Protein AF-A0A0F9PW33-F1 (afdb_monomer_lite)

Organism: NCBI:txid412755

Structure (mmCIF, N/CA/C/O backbone):
data_AF-A0A0F9PW33-F1
#
_entry.id   AF-A0A0F9PW33-F1
#
loop_
_atom_site.group_PDB
_atom_site.id
_atom_site.type_symbol
_atom_site.label_atom_id
_atom_site.label_alt_id
_atom_site.label_comp_id
_atom_site.label_asym_id
_atom_site.label_entity_id
_atom_site.label_seq_id
_atom_site.pdbx_PDB_ins_code
_atom_site.Cartn_x
_atom_site.Cartn_y
_atom_site.Cartn_z
_atom_site.occupancy
_atom_site.B_iso_or_equiv
_atom_site.auth_seq_id
_atom_site.auth_comp_id
_atom_site.auth_asym_id
_atom_site.auth_atom_id
_atom_site.pdbx_PDB_model_num
ATOM 1 N N . MET A 1 1 ? 9.291 17.429 -3.148 1.00 72.31 1 MET A N 1
ATOM 2 C CA . MET A 1 1 ? 9.587 16.436 -4.201 1.00 72.31 1 MET A CA 1
ATOM 3 C C . MET A 1 1 ? 8.299 16.092 -4.933 1.00 72.31 1 MET A C 1
ATOM 5 O O . MET A 1 1 ? 7.275 15.914 -4.273 1.00 72.31 1 MET A O 1
ATOM 9 N N . ASN A 1 2 ? 8.322 16.067 -6.265 1.00 86.44 2 ASN A N 1
ATOM 10 C CA . ASN A 1 2 ? 7.144 15.832 -7.098 1.00 86.44 2 ASN A CA 1
ATOM 11 C C . ASN A 1 2 ? 7.256 14.467 -7.789 1.00 86.44 2 ASN A C 1
ATOM 13 O O . ASN A 1 2 ? 8.103 14.283 -8.653 1.00 86.44 2 ASN A O 1
ATOM 17 N N . LEU A 1 3 ? 6.390 13.514 -7.431 1.00 88.06 3 LEU A N 1
ATOM 18 C CA . LEU A 1 3 ? 6.417 12.168 -8.021 1.00 88.06 3 LEU A CA 1
ATOM 19 C C . LEU A 1 3 ? 6.118 12.152 -9.526 1.00 88.06 3 LEU A C 1
ATOM 21 O O . LEU A 1 3 ? 6.474 11.193 -10.198 1.00 88.06 3 LEU A O 1
ATOM 25 N N . LYS A 1 4 ? 5.518 13.218 -10.073 1.00 86.81 4 LYS A N 1
ATOM 26 C CA . LYS A 1 4 ? 5.247 13.344 -11.515 1.00 86.81 4 LYS A CA 1
ATOM 27 C C . LYS A 1 4 ? 6.512 13.468 -12.368 1.00 86.81 4 LYS A C 1
ATOM 29 O O . LYS A 1 4 ? 6.424 13.366 -13.583 1.00 86.81 4 LYS A O 1
ATOM 34 N N . GLU A 1 5 ? 7.658 13.731 -11.746 1.00 91.06 5 GLU A N 1
ATOM 35 C CA . GLU A 1 5 ? 8.955 13.781 -12.428 1.00 91.06 5 GLU A CA 1
ATOM 36 C C . GLU A 1 5 ? 9.497 12.377 -12.739 1.00 91.06 5 GLU A C 1
ATOM 38 O O . GLU A 1 5 ? 10.382 12.245 -13.579 1.00 91.06 5 GLU A O 1
ATOM 43 N N . PHE A 1 6 ? 8.955 11.335 -12.096 1.00 94.06 6 PHE A N 1
ATOM 44 C CA . PHE A 1 6 ? 9.367 9.953 -12.304 1.00 94.06 6 PHE A CA 1
ATOM 45 C C . PHE A 1 6 ? 8.474 9.257 -13.332 1.00 94.06 6 PHE A C 1
ATOM 47 O O . PHE A 1 6 ? 7.249 9.379 -13.291 1.00 94.06 6 PHE A O 1
ATOM 54 N N . GLY A 1 7 ? 9.079 8.459 -14.213 1.00 95.88 7 GLY A N 1
ATOM 55 C CA . GLY A 1 7 ? 8.323 7.499 -15.020 1.00 95.88 7 GLY A CA 1
ATOM 56 C C . GLY A 1 7 ? 7.779 6.371 -14.140 1.00 95.88 7 GLY A C 1
ATOM 57 O O . GLY A 1 7 ? 8.487 5.888 -13.261 1.00 95.88 7 GLY A O 1
ATOM 58 N N . LEU A 1 8 ? 6.542 5.927 -14.361 1.00 95.94 8 LEU A N 1
ATOM 59 C CA . LEU A 1 8 ? 5.971 4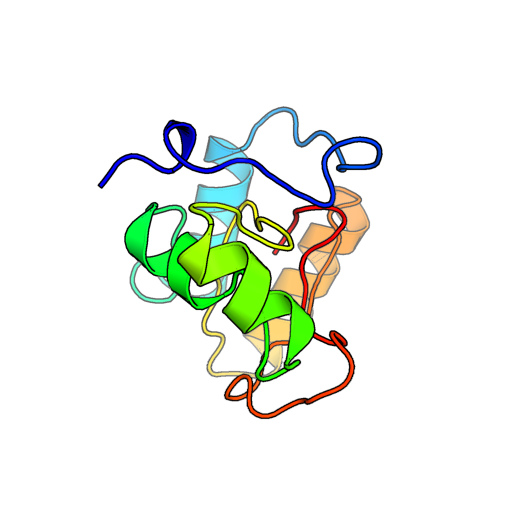.777 -13.655 1.00 95.94 8 LEU A CA 1
ATOM 60 C C . LEU A 1 8 ? 6.065 3.540 -14.552 1.00 95.94 8 LEU A C 1
ATOM 62 O O . LEU A 1 8 ? 5.609 3.580 -15.687 1.00 95.94 8 LEU A O 1
ATOM 66 N N . ILE A 1 9 ? 6.680 2.463 -14.057 1.00 96.50 9 ILE A N 1
ATOM 67 C CA . ILE A 1 9 ? 6.877 1.234 -14.841 1.00 96.50 9 ILE A CA 1
ATOM 68 C C . ILE A 1 9 ? 5.566 0.460 -14.995 1.00 96.50 9 ILE A C 1
ATOM 70 O O . ILE A 1 9 ? 5.240 0.024 -16.094 1.00 96.50 9 ILE A O 1
ATOM 74 N N . TYR A 1 10 ? 4.822 0.286 -13.901 1.00 94.06 10 TYR A N 1
ATOM 75 C CA . TYR A 1 10 ? 3.525 -0.389 -13.906 1.00 94.06 10 TYR A CA 1
ATOM 76 C C . TYR A 1 10 ? 2.394 0.639 -13.766 1.00 94.06 10 TYR A C 1
ATOM 78 O O . TYR A 1 10 ? 1.966 0.957 -12.655 1.00 94.06 10 TYR A O 1
ATOM 86 N N . ASP A 1 11 ? 1.918 1.185 -14.889 1.00 92.81 11 ASP A N 1
ATOM 87 C CA . ASP A 1 11 ? 0.885 2.231 -14.925 1.00 92.81 11 ASP A CA 1
ATOM 88 C C . ASP A 1 11 ? -0.466 1.779 -15.520 1.00 92.81 11 ASP A C 1
ATOM 90 O O . ASP A 1 11 ? -1.506 2.318 -15.138 1.00 92.81 11 ASP A O 1
ATOM 94 N N . GLU A 1 12 ? -0.479 0.756 -16.378 1.00 89.31 12 GLU A N 1
ATOM 95 C CA . GLU A 1 12 ? -1.658 0.362 -17.167 1.00 89.31 12 GLU A CA 1
ATOM 96 C C . GLU A 1 12 ? -2.850 -0.171 -16.344 1.00 89.31 12 GLU A C 1
ATOM 98 O O . GLU A 1 12 ? -4.002 0.094 -16.682 1.00 89.31 12 GLU A O 1
ATOM 103 N N . ASN A 1 13 ? -2.604 -0.916 -15.259 1.00 87.38 13 ASN A N 1
ATOM 104 C CA . ASN A 1 13 ? -3.634 -1.716 -14.567 1.00 87.38 13 ASN A CA 1
ATOM 105 C C . ASN A 1 13 ? -3.993 -1.208 -13.162 1.00 87.38 13 ASN A C 1
ATOM 107 O O . ASN A 1 13 ? -4.427 -1.977 -12.303 1.00 87.38 13 ASN A O 1
ATOM 111 N N . ARG A 1 14 ? -3.797 0.083 -12.890 1.00 94.50 14 ARG A N 1
ATOM 112 C CA . ARG A 1 14 ? -4.065 0.646 -11.560 1.00 94.50 14 ARG A CA 1
ATOM 113 C C . ARG A 1 14 ? -5.558 0.713 -11.242 1.00 94.50 14 ARG A C 1
ATOM 115 O O . ARG A 1 14 ? -6.365 1.156 -12.062 1.00 94.50 14 ARG A O 1
ATOM 122 N N . VAL A 1 15 ? -5.918 0.338 -10.015 1.00 95.88 15 VAL A N 1
ATOM 123 C CA . VAL A 1 15 ? -7.288 0.479 -9.513 1.00 95.88 15 VAL A CA 1
ATOM 124 C C . VAL A 1 15 ? -7.610 1.961 -9.345 1.00 95.88 15 VAL A C 1
ATOM 126 O O . VAL A 1 15 ? -6.852 2.724 -8.747 1.00 95.88 15 VAL A O 1
ATOM 129 N N . LYS A 1 16 ? -8.753 2.385 -9.890 1.00 93.81 16 LYS A N 1
ATOM 130 C CA . LYS A 1 16 ? -9.240 3.757 -9.741 1.00 93.81 16 LYS A CA 1
ATOM 131 C C . LYS A 1 16 ? -9.970 3.893 -8.411 1.00 93.81 16 LYS A C 1
ATOM 133 O O . LYS A 1 16 ? -10.941 3.189 -8.163 1.00 93.81 16 LYS A O 1
ATOM 138 N N . ILE A 1 17 ? -9.511 4.832 -7.593 1.00 95.44 17 ILE A N 1
ATOM 139 C CA . ILE A 1 17 ? -10.143 5.205 -6.328 1.00 95.44 17 ILE A CA 1
ATOM 140 C C . ILE A 1 17 ? -10.814 6.555 -6.562 1.00 95.44 17 ILE A C 1
ATOM 142 O O . ILE A 1 17 ? -10.115 7.541 -6.801 1.00 95.44 17 ILE A O 1
ATOM 146 N N . GLU A 1 18 ? -12.148 6.581 -6.555 1.00 89.56 18 GLU A N 1
ATOM 147 C CA . GLU A 1 18 ? -12.928 7.780 -6.893 1.00 89.56 18 GLU A CA 1
ATOM 148 C C . GLU A 1 18 ? -12.690 8.912 -5.887 1.00 89.56 18 GLU A C 1
ATOM 150 O O . GLU A 1 18 ? -12.357 10.026 -6.286 1.00 89.56 18 GLU A O 1
ATOM 155 N N . ASP A 1 19 ? -12.783 8.610 -4.588 1.00 93.88 19 ASP A N 1
ATOM 156 C CA . ASP A 1 19 ? -12.794 9.621 -3.528 1.00 93.88 19 ASP A CA 1
ATOM 157 C C . ASP A 1 19 ? -11.634 9.426 -2.536 1.00 93.88 19 ASP A C 1
ATOM 159 O O . ASP A 1 19 ? -11.790 8.962 -1.402 1.00 93.88 19 ASP A O 1
ATOM 163 N N . LYS A 1 20 ? -10.409 9.731 -2.991 1.00 95.81 20 LYS A N 1
ATOM 164 C CA . LYS A 1 20 ? -9.181 9.461 -2.218 1.00 95.81 20 LYS A CA 1
ATOM 165 C C . LYS A 1 20 ? -9.133 10.179 -0.869 1.00 95.81 20 LYS A C 1
ATOM 167 O O . LYS A 1 20 ? -8.619 9.609 0.086 1.00 95.81 20 LYS A O 1
ATOM 172 N N . SER A 1 21 ? -9.679 11.391 -0.773 1.00 96.88 21 SER A N 1
ATOM 173 C CA . SER A 1 21 ? -9.714 12.157 0.482 1.00 96.88 21 SER A CA 1
ATOM 174 C C . SER A 1 21 ? -10.574 11.467 1.544 1.00 96.88 21 SER A C 1
ATOM 176 O O . SER A 1 21 ? -10.184 11.391 2.707 1.00 96.88 21 SER A O 1
ATOM 178 N N . VAL A 1 22 ? -11.716 10.906 1.134 1.00 97.69 22 VAL A N 1
ATOM 179 C CA . VAL A 1 22 ? -12.621 10.161 2.016 1.00 97.69 22 VAL A CA 1
ATOM 180 C C . VAL A 1 22 ? -11.953 8.879 2.501 1.00 97.69 22 VAL A C 1
ATOM 182 O O . VAL A 1 22 ? -12.047 8.547 3.681 1.00 97.69 22 VAL A O 1
ATOM 185 N N . ILE A 1 23 ? -11.260 8.161 1.613 1.00 98.25 23 ILE A N 1
ATOM 186 C CA . ILE A 1 23 ? -10.520 6.953 1.998 1.00 98.25 23 ILE A CA 1
ATOM 187 C C . ILE A 1 23 ? -9.381 7.291 2.959 1.00 98.25 23 ILE A C 1
ATOM 189 O O . ILE A 1 23 ? -9.254 6.622 3.981 1.00 98.25 23 ILE A O 1
ATOM 193 N N . GLU A 1 24 ? -8.608 8.346 2.694 1.00 98.12 24 GLU A N 1
ATOM 194 C CA . GLU A 1 24 ? -7.536 8.782 3.592 1.00 98.12 24 GLU A CA 1
ATOM 195 C C . GLU A 1 24 ? -8.075 9.115 4.989 1.00 98.12 24 GLU A C 1
ATOM 197 O O . GLU A 1 24 ? -7.517 8.657 5.983 1.00 98.12 24 GLU A O 1
ATOM 202 N N . SER A 1 25 ? -9.195 9.845 5.069 1.00 98.31 25 SER A N 1
ATOM 203 C CA . SER A 1 25 ? -9.851 10.161 6.344 1.00 98.31 25 SER A CA 1
ATOM 204 C C . SER A 1 25 ? -10.263 8.897 7.097 1.00 98.31 25 SER A C 1
ATOM 206 O O . SER A 1 25 ? -9.947 8.751 8.273 1.00 98.31 25 SER A O 1
ATOM 208 N N . LYS A 1 26 ? -10.905 7.937 6.416 1.00 98.50 26 LYS A N 1
ATOM 209 C CA . LYS A 1 26 ? -11.291 6.655 7.028 1.00 98.50 26 LYS A CA 1
ATOM 210 C C . LYS A 1 26 ? -10.075 5.853 7.500 1.00 98.50 26 LYS A C 1
ATOM 212 O O . LYS A 1 26 ? -10.136 5.225 8.550 1.00 98.50 26 LYS A O 1
ATOM 217 N N . LEU A 1 27 ? -8.976 5.849 6.742 1.00 98.62 27 LEU A N 1
ATOM 218 C CA . LEU A 1 27 ? -7.744 5.173 7.157 1.00 98.62 27 LEU A CA 1
ATOM 219 C C . LEU A 1 27 ? -7.175 5.826 8.419 1.00 98.62 27 LEU A C 1
ATOM 221 O O . LEU A 1 27 ? -6.881 5.116 9.374 1.00 98.62 27 LEU A O 1
ATOM 225 N N . LYS A 1 28 ? -7.110 7.159 8.470 1.00 98.56 28 LYS A N 1
ATOM 226 C CA . LYS A 1 28 ? -6.671 7.916 9.653 1.00 98.56 28 LYS A CA 1
ATOM 227 C C . LYS A 1 28 ? -7.561 7.694 10.874 1.00 98.56 28 LYS A C 1
ATOM 229 O O . LYS A 1 28 ? -7.041 7.574 11.975 1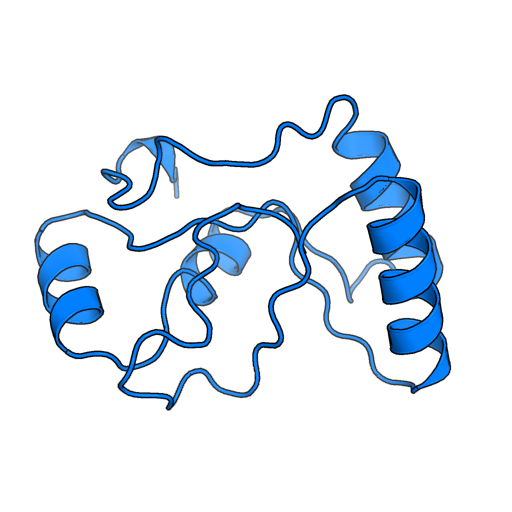.00 98.56 28 LYS A O 1
ATOM 234 N N . GLU A 1 29 ? -8.874 7.564 10.697 1.00 98.50 29 GLU A N 1
ATOM 235 C CA . GLU A 1 29 ? -9.789 7.167 11.778 1.00 98.50 29 GLU A CA 1
ATOM 236 C C . GLU A 1 29 ? -9.483 5.759 12.313 1.00 98.50 29 GLU A C 1
ATOM 238 O O . GLU A 1 29 ? -9.630 5.512 13.508 1.00 98.50 29 GLU A O 1
ATOM 243 N N . ILE A 1 30 ? -9.049 4.837 11.444 1.00 98.56 30 ILE A N 1
ATOM 244 C CA . ILE A 1 30 ? -8.722 3.457 11.823 1.00 98.56 30 ILE A CA 1
ATOM 245 C C . ILE A 1 30 ? -7.384 3.370 12.560 1.00 98.56 30 ILE A C 1
ATOM 247 O O . ILE A 1 30 ? -7.311 2.671 13.566 1.00 98.56 30 ILE A O 1
ATOM 251 N N . VAL A 1 31 ? -6.323 4.002 12.043 1.00 98.38 31 VAL A N 1
ATOM 252 C CA . VAL A 1 31 ? -4.952 3.811 12.562 1.00 98.38 31 VAL A CA 1
ATOM 253 C C . VAL A 1 31 ? -4.408 4.979 13.381 1.00 98.38 31 VAL A C 1
ATOM 255 O O . VAL A 1 31 ? -3.385 4.826 14.048 1.00 98.38 31 VAL A O 1
ATOM 258 N N . GLY A 1 32 ? -5.081 6.128 13.348 1.00 98.00 32 GLY A N 1
ATOM 259 C CA . GLY A 1 32 ? -4.611 7.403 13.885 1.00 98.00 32 GLY A CA 1
ATOM 260 C C . GLY A 1 32 ? -3.978 8.302 12.816 1.00 98.00 32 GLY A C 1
ATOM 261 O O . GLY A 1 32 ? -3.411 7.836 11.828 1.00 98.00 32 GLY A O 1
ATOM 262 N N . GLU A 1 33 ? -4.032 9.618 13.041 1.00 96.56 33 GLU A N 1
ATOM 263 C CA . GLU A 1 33 ? -3.587 10.646 12.083 1.00 96.56 33 GLU A CA 1
ATOM 264 C C . GLU A 1 33 ? -2.099 10.528 11.703 1.00 96.56 33 GLU A C 1
ATOM 266 O O . GLU A 1 33 ? -1.714 10.830 10.576 1.00 96.56 33 GLU A O 1
ATOM 271 N N . SER A 1 34 ? -1.254 10.080 12.637 1.00 96.88 34 SER A N 1
ATOM 272 C CA . SER A 1 34 ? 0.184 9.883 12.416 1.00 96.88 34 SER A CA 1
ATOM 273 C C . SER A 1 34 ? 0.520 8.585 11.687 1.00 96.88 34 SER A C 1
ATOM 275 O O . SER A 1 34 ? 1.629 8.454 11.179 1.00 96.88 34 SER A O 1
ATOM 277 N N . ASN A 1 35 ? -0.419 7.638 11.641 1.00 98.12 35 ASN A N 1
ATOM 278 C CA . ASN A 1 35 ? -0.182 6.277 11.171 1.00 98.12 35 ASN A CA 1
ATOM 279 C C . ASN A 1 35 ? -0.725 6.030 9.756 1.00 98.12 35 ASN A C 1
ATOM 281 O O . ASN A 1 35 ? -0.701 4.897 9.282 1.00 98.12 35 ASN A O 1
ATOM 285 N N . ALA A 1 36 ? -1.193 7.069 9.063 1.00 98.31 36 ALA A N 1
ATOM 286 C CA . ALA A 1 36 ? -1.574 7.008 7.659 1.00 98.31 36 ALA A CA 1
ATOM 287 C C . ALA A 1 36 ? -1.022 8.216 6.891 1.00 98.31 36 ALA A C 1
ATOM 289 O O . ALA A 1 36 ? -0.994 9.335 7.405 1.00 98.31 36 ALA A O 1
ATOM 290 N N . SER A 1 37 ? -0.594 8.001 5.647 1.00 97.88 37 SER A N 1
ATOM 291 C CA . SER A 1 37 ? -0.033 9.062 4.810 1.00 97.88 37 SER A CA 1
ATOM 292 C C . SER A 1 37 ? -0.344 8.881 3.328 1.00 97.88 37 SER A C 1
ATOM 294 O O . SER A 1 37 ? -0.345 7.772 2.804 1.00 97.88 37 SER A O 1
ATOM 296 N N . SER A 1 38 ? -0.549 9.998 2.636 1.00 97.00 38 SER A N 1
ATOM 297 C CA . SER A 1 38 ? -0.607 10.109 1.172 1.00 97.00 38 SER A CA 1
ATOM 298 C C . SER A 1 38 ? 0.495 11.033 0.629 1.00 97.00 38 SER A C 1
ATOM 300 O O . SER A 1 38 ? 0.466 11.473 -0.523 1.00 97.00 38 SER A O 1
ATOM 302 N N . LYS A 1 39 ? 1.492 11.375 1.460 1.00 96.38 39 LYS A N 1
ATOM 303 C CA . LYS A 1 39 ? 2.567 12.296 1.078 1.00 96.38 39 LYS A CA 1
ATOM 304 C C . LYS A 1 39 ? 3.512 11.629 0.085 1.00 96.38 39 LYS A C 1
ATOM 306 O O . LYS A 1 39 ? 3.942 10.497 0.278 1.00 96.38 39 LYS A O 1
ATOM 311 N N . ASN A 1 40 ? 3.953 12.399 -0.909 1.00 95.88 40 ASN A N 1
ATOM 312 C CA . ASN A 1 40 ? 4.894 11.940 -1.935 1.00 95.88 40 ASN A CA 1
ATOM 313 C C . ASN A 1 40 ? 6.165 11.278 -1.378 1.00 95.88 40 ASN A C 1
ATOM 315 O O . ASN A 1 40 ? 6.672 10.350 -1.995 1.00 95.88 40 ASN A O 1
ATOM 319 N N . ILE A 1 41 ? 6.703 11.775 -0.256 1.00 95.12 41 ILE A N 1
ATOM 320 C CA . ILE A 1 41 ? 7.933 11.232 0.338 1.00 95.12 41 ILE A CA 1
ATOM 321 C C . ILE A 1 41 ? 7.716 9.840 0.927 1.00 95.12 41 ILE A C 1
ATOM 323 O O . ILE A 1 41 ? 8.554 8.964 0.734 1.00 95.12 41 ILE A O 1
ATOM 327 N N . ASP A 1 42 ? 6.571 9.633 1.574 1.00 96.44 42 ASP A N 1
ATOM 328 C CA . ASP A 1 42 ? 6.223 8.345 2.153 1.00 96.44 42 ASP A C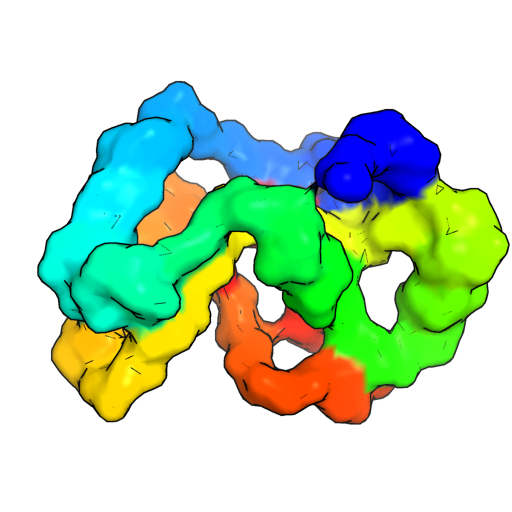A 1
ATOM 329 C C . ASP A 1 42 ? 5.928 7.379 1.011 1.00 96.44 42 ASP A C 1
ATOM 331 O O . ASP A 1 42 ? 6.595 6.363 0.894 1.00 96.44 42 ASP A O 1
ATOM 335 N N . LEU A 1 43 ? 5.062 7.759 0.065 1.00 96.88 43 LEU A N 1
ATOM 336 C CA . LEU A 1 43 ? 4.760 6.943 -1.114 1.00 96.88 43 LEU A CA 1
ATOM 337 C C . LEU A 1 43 ? 6.019 6.503 -1.879 1.00 96.88 43 LEU A C 1
ATOM 339 O O . LEU A 1 43 ? 6.095 5.351 -2.297 1.00 96.88 43 LEU A O 1
ATOM 343 N N . LEU A 1 44 ? 7.016 7.388 -2.029 1.00 95.25 44 LEU A N 1
ATOM 344 C CA . LEU A 1 44 ? 8.285 7.071 -2.693 1.00 95.25 44 LEU A CA 1
ATOM 345 C C . LEU A 1 44 ? 9.033 5.917 -2.006 1.00 95.25 44 LEU A C 1
ATOM 347 O O . LEU A 1 44 ? 9.586 5.053 -2.693 1.00 95.25 44 LEU A O 1
ATOM 351 N N . ALA A 1 45 ? 9.040 5.897 -0.671 1.00 94.56 45 ALA A N 1
ATOM 352 C CA . ALA A 1 45 ? 9.745 4.894 0.124 1.00 94.56 45 ALA A CA 1
ATOM 353 C C . ALA A 1 45 ? 9.181 3.475 -0.073 1.00 94.56 45 ALA A C 1
ATOM 355 O O . ALA A 1 45 ? 9.926 2.505 0.034 1.00 94.56 45 ALA A O 1
ATOM 356 N N . TYR A 1 46 ? 7.901 3.363 -0.440 1.00 96.38 46 TYR A N 1
ATOM 357 C CA . TYR A 1 46 ? 7.189 2.095 -0.639 1.00 96.38 46 TYR A CA 1
ATOM 358 C C . TYR A 1 46 ? 6.994 1.731 -2.125 1.00 96.38 46 TYR A C 1
ATOM 360 O O . TYR A 1 46 ? 6.193 0.864 -2.462 1.00 96.38 46 TYR A O 1
ATOM 368 N N . THR A 1 47 ? 7.719 2.373 -3.050 1.00 95.56 47 THR A N 1
ATOM 369 C CA . THR A 1 47 ? 7.581 2.104 -4.501 1.00 95.56 47 THR A CA 1
ATOM 370 C C . THR A 1 47 ? 8.161 0.762 -4.947 1.00 95.56 47 THR A C 1
ATOM 372 O O . THR A 1 47 ? 7.825 0.276 -6.033 1.00 95.56 47 THR A O 1
ATOM 375 N N . LYS A 1 48 ? 9.064 0.179 -4.149 1.00 94.44 48 LYS A N 1
ATOM 376 C CA . LYS A 1 48 ? 9.747 -1.083 -4.444 1.00 94.44 48 LYS A CA 1
ATOM 377 C C . LYS A 1 48 ? 10.293 -1.755 -3.185 1.00 94.44 48 LYS A C 1
ATOM 379 O O . LYS A 1 48 ? 10.518 -1.103 -2.170 1.00 94.44 48 LYS A O 1
ATOM 384 N N . ASP A 1 49 ? 10.604 -3.039 -3.310 1.00 95.50 49 ASP A N 1
ATOM 385 C CA . ASP A 1 49 ? 11.507 -3.740 -2.401 1.00 95.50 49 ASP A CA 1
ATOM 386 C C . ASP A 1 49 ? 12.971 -3.624 -2.893 1.00 95.50 49 ASP A C 1
ATOM 388 O O . ASP A 1 49 ? 13.345 -2.718 -3.653 1.00 95.50 49 ASP A O 1
ATOM 392 N N . SER A 1 50 ? 13.834 -4.530 -2.447 1.00 95.69 50 SER A N 1
ATOM 393 C CA . SER A 1 50 ? 15.252 -4.605 -2.796 1.00 95.69 50 SER A CA 1
ATOM 394 C C . SER A 1 50 ? 15.525 -5.389 -4.083 1.00 95.69 50 SER A C 1
ATOM 396 O O . SER A 1 50 ? 16.658 -5.805 -4.326 1.00 95.69 50 SER A O 1
ATOM 398 N N . THR A 1 51 ? 14.523 -5.581 -4.944 1.00 95.12 51 THR A N 1
ATOM 399 C CA . THR A 1 51 ? 14.744 -6.147 -6.276 1.00 95.12 51 THR A CA 1
ATOM 400 C C . THR A 1 51 ? 15.736 -5.312 -7.095 1.00 95.12 51 THR A C 1
ATOM 402 O O . THR A 1 51 ? 15.634 -4.083 -7.183 1.00 95.12 51 THR A O 1
ATOM 405 N N . LEU A 1 52 ? 16.709 -5.985 -7.721 1.00 94.06 52 LEU A N 1
ATOM 406 C CA . LEU A 1 52 ? 17.797 -5.336 -8.466 1.00 94.06 52 LEU A CA 1
ATOM 407 C C . LEU A 1 52 ? 17.276 -4.470 -9.617 1.00 94.06 52 LEU A C 1
ATOM 409 O O . LEU A 1 52 ? 17.759 -3.359 -9.829 1.00 94.06 52 LEU A O 1
ATOM 413 N N . ILE A 1 53 ? 16.254 -4.947 -10.331 1.00 95.44 53 ILE A N 1
ATOM 414 C CA . ILE A 1 53 ? 15.680 -4.205 -11.457 1.00 95.44 53 ILE A CA 1
ATOM 415 C C . ILE A 1 53 ? 15.031 -2.890 -11.003 1.00 95.44 53 ILE A C 1
ATOM 417 O O . ILE A 1 53 ? 15.157 -1.872 -11.679 1.00 95.44 53 ILE A O 1
ATOM 421 N N . GLY A 1 54 ? 14.425 -2.881 -9.813 1.00 94.12 54 GLY A N 1
ATOM 422 C CA . GLY A 1 54 ? 13.806 -1.693 -9.233 1.00 94.12 54 GLY A CA 1
ATOM 423 C C . GLY A 1 54 ? 14.827 -0.614 -8.875 1.00 94.12 54 GLY A C 1
ATOM 424 O O . GLY A 1 54 ? 14.535 0.572 -9.010 1.00 94.12 54 GLY A O 1
ATOM 425 N N . PHE A 1 55 ? 16.040 -0.998 -8.460 1.00 93.62 55 PHE A N 1
ATOM 426 C CA . PHE A 1 55 ? 17.134 -0.042 -8.268 1.00 93.62 55 PHE A CA 1
ATOM 427 C C . PHE A 1 55 ? 17.627 0.546 -9.593 1.00 93.62 55 PHE A C 1
ATOM 429 O O . PHE A 1 55 ? 17.823 1.756 -9.668 1.00 93.62 55 PHE A O 1
ATOM 436 N N . ASN A 1 56 ? 17.772 -0.274 -10.638 1.00 96.19 56 ASN A N 1
ATOM 437 C CA . ASN A 1 56 ? 18.178 0.214 -11.959 1.00 96.19 56 ASN A CA 1
ATOM 438 C C . ASN A 1 56 ? 17.177 1.238 -12.508 1.00 96.19 56 ASN A C 1
ATOM 440 O O . ASN A 1 56 ? 17.578 2.316 -12.935 1.00 96.19 56 ASN A O 1
ATOM 444 N N . TRP A 1 57 ? 15.876 0.950 -12.421 1.00 96.19 57 TRP A N 1
ATOM 445 C CA . TRP A 1 57 ? 14.839 1.903 -12.821 1.00 96.19 57 TRP A CA 1
ATOM 446 C C . TRP A 1 57 ? 14.899 3.208 -12.028 1.00 96.19 57 TRP A C 1
ATOM 448 O O . TRP A 1 57 ? 14.786 4.277 -12.622 1.00 96.19 57 TRP A O 1
ATOM 458 N N . LEU A 1 58 ? 15.149 3.145 -10.716 1.00 93.75 58 LEU A N 1
ATOM 459 C CA . LEU A 1 58 ? 15.258 4.348 -9.890 1.00 93.75 58 LEU A CA 1
ATOM 460 C C . LEU A 1 58 ? 16.419 5.250 -10.331 1.00 93.75 58 LEU A C 1
ATOM 462 O O . LEU A 1 58 ? 16.256 6.468 -10.375 1.00 93.75 58 LEU A O 1
ATOM 466 N N . LEU A 1 59 ? 17.558 4.664 -10.716 1.00 94.31 59 LEU A N 1
ATOM 467 C CA . LEU A 1 59 ? 18.695 5.405 -11.278 1.00 94.31 59 LEU A CA 1
ATOM 468 C C . LEU A 1 59 ? 18.359 6.076 -12.621 1.00 94.31 59 LEU A C 1
ATOM 470 O O . LEU A 1 59 ? 18.934 7.109 -12.949 1.00 94.31 59 LEU A O 1
ATOM 474 N N . GLU A 1 60 ? 17.405 5.526 -13.373 1.00 95.94 60 GLU A N 1
ATOM 475 C CA . GLU A 1 60 ? 16.875 6.102 -14.616 1.00 95.94 60 GLU A CA 1
ATOM 476 C C . GLU A 1 60 ? 15.739 7.118 -14.387 1.00 95.94 60 GLU A C 1
ATOM 478 O O . GLU A 1 60 ? 15.115 7.569 -15.349 1.00 95.94 60 GLU A O 1
ATOM 483 N N . GLY A 1 61 ? 15.423 7.467 -13.135 1.00 95.31 61 GLY A N 1
ATOM 484 C CA . GLY A 1 61 ? 14.299 8.351 -12.818 1.00 95.31 61 GLY A CA 1
ATOM 485 C C . GLY A 1 61 ? 12.934 7.682 -13.011 1.00 95.31 61 GLY A C 1
ATOM 486 O O . GLY A 1 61 ? 11.954 8.351 -13.334 1.00 95.31 61 GLY A O 1
ATOM 487 N N . LYS A 1 62 ? 12.847 6.361 -12.829 1.00 96.81 62 LYS A N 1
ATOM 488 C CA . LYS A 1 62 ? 11.601 5.590 -12.912 1.00 96.81 62 LYS A CA 1
ATOM 489 C C . LYS A 1 62 ? 11.310 4.872 -11.596 1.00 96.81 62 LYS A C 1
ATOM 491 O O . LYS A 1 62 ? 12.214 4.387 -10.926 1.00 96.81 62 LYS A O 1
ATOM 496 N N . ILE A 1 63 ? 10.040 4.761 -11.233 1.00 96.12 63 ILE A N 1
ATOM 497 C CA . ILE A 1 63 ? 9.573 4.018 -10.058 1.00 96.12 63 ILE A CA 1
ATOM 498 C C . ILE A 1 63 ? 8.779 2.787 -10.493 1.00 96.12 63 ILE A C 1
ATOM 500 O O . ILE A 1 63 ? 8.108 2.803 -11.524 1.00 96.12 63 ILE A O 1
ATOM 504 N N . SER A 1 64 ? 8.877 1.703 -9.716 1.00 94.75 64 SER A N 1
ATOM 505 C CA . SER A 1 64 ? 8.309 0.404 -10.109 1.00 94.75 64 SER A CA 1
ATOM 506 C C . SER A 1 64 ? 6.780 0.440 -10.054 1.00 94.75 64 SER A C 1
ATOM 508 O O . SER A 1 64 ? 6.112 0.327 -11.077 1.00 94.75 64 SER A O 1
ATOM 510 N N . GLY A 1 65 ? 6.236 0.650 -8.857 1.00 95.50 65 GLY A N 1
ATOM 511 C CA . GLY A 1 65 ? 4.812 0.843 -8.603 1.00 95.50 65 GLY A CA 1
ATOM 512 C C . GLY A 1 65 ? 4.599 2.070 -7.727 1.00 95.50 65 GLY A C 1
ATOM 513 O O . GLY A 1 65 ? 5.555 2.629 -7.187 1.00 95.50 65 GLY A O 1
ATOM 514 N N . LEU A 1 66 ? 3.345 2.486 -7.569 1.00 96.00 66 LEU A N 1
ATOM 515 C CA . LEU A 1 66 ? 3.004 3.613 -6.709 1.00 96.00 66 LEU A CA 1
ATOM 516 C C . LEU A 1 66 ? 1.689 3.354 -5.977 1.00 96.00 66 LEU A C 1
ATOM 518 O O . LEU A 1 66 ? 0.646 3.286 -6.624 1.00 96.00 66 LEU A O 1
ATOM 522 N N . ALA A 1 67 ? 1.750 3.263 -4.648 1.00 97.50 67 ALA A N 1
ATOM 523 C CA . ALA A 1 67 ? 0.573 3.191 -3.786 1.00 97.50 67 ALA A CA 1
ATOM 524 C C . ALA A 1 67 ? -0.228 4.508 -3.813 1.00 97.50 67 ALA A C 1
ATOM 526 O O . ALA A 1 67 ? 0.224 5.531 -4.334 1.00 97.50 67 ALA A O 1
ATOM 527 N N . ASP A 1 68 ? -1.435 4.481 -3.261 1.00 97.88 68 ASP A N 1
ATOM 528 C CA . ASP A 1 68 ? -2.282 5.661 -3.072 1.00 97.88 68 ASP A CA 1
ATOM 529 C C . ASP A 1 68 ? -2.257 6.146 -1.618 1.00 97.88 68 ASP A C 1
ATOM 531 O O . ASP A 1 68 ? -2.332 7.351 -1.371 1.00 97.88 68 ASP A O 1
ATOM 535 N N . PHE A 1 69 ? -2.086 5.216 -0.678 1.00 98.31 69 PHE A N 1
ATOM 536 C CA . PHE A 1 69 ? -1.972 5.471 0.753 1.00 98.31 69 PHE A CA 1
ATOM 537 C C . PHE A 1 69 ? -0.897 4.568 1.347 1.00 98.31 69 PHE A C 1
ATOM 539 O O . PHE A 1 69 ? -0.662 3.483 0.836 1.00 98.31 69 PHE A O 1
ATOM 546 N N . ILE A 1 70 ? -0.285 5.009 2.440 1.00 98.44 70 ILE A N 1
ATOM 547 C CA . ILE A 1 70 ? 0.560 4.199 3.317 1.00 98.44 70 ILE A CA 1
ATOM 548 C C . ILE A 1 70 ? -0.120 4.141 4.675 1.00 98.44 70 ILE A C 1
ATOM 550 O O . ILE A 1 70 ? -0.632 5.159 5.148 1.00 98.44 70 ILE A O 1
ATOM 554 N N . THR A 1 71 ? -0.107 2.974 5.314 1.00 98.50 71 THR A N 1
ATOM 555 C CA . THR A 1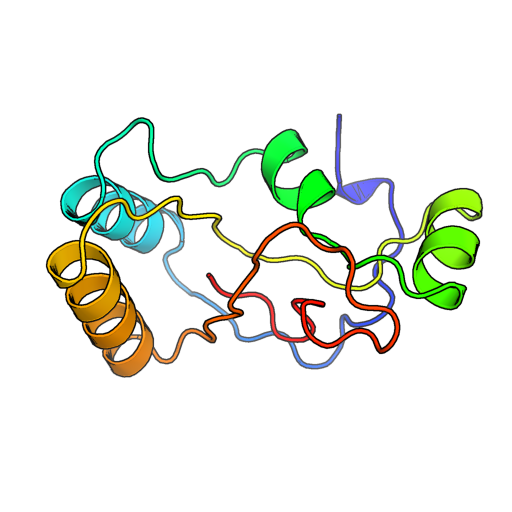 71 ? -0.558 2.821 6.700 1.00 98.50 71 THR A CA 1
ATOM 556 C C . THR A 1 71 ? 0.467 2.068 7.537 1.00 98.50 71 THR A C 1
ATOM 558 O O . THR A 1 71 ? 1.119 1.142 7.060 1.00 98.50 71 THR A O 1
ATOM 561 N N . TRP A 1 72 ? 0.587 2.458 8.804 1.00 98.38 72 TRP A N 1
ATOM 562 C CA . TRP A 1 72 ? 1.460 1.847 9.804 1.00 98.38 72 TRP A CA 1
ATOM 563 C C . TRP A 1 72 ? 0.606 1.337 10.974 1.00 98.38 72 TRP A C 1
ATOM 565 O O . TRP A 1 72 ? 0.535 1.976 12.024 1.00 98.38 72 TRP A O 1
ATOM 575 N N . PRO A 1 73 ? -0.140 0.232 10.790 1.00 98.31 73 PRO A N 1
ATOM 576 C CA . PRO A 1 73 ? -1.006 -0.302 11.832 1.00 98.31 73 PRO A CA 1
ATOM 577 C C . PRO A 1 73 ? -0.189 -0.908 12.984 1.00 98.31 73 PRO A C 1
ATOM 579 O O . PRO A 1 73 ? 0.756 -1.658 12.759 1.00 98.31 73 PRO A O 1
ATOM 582 N N . GLU A 1 74 ? -0.604 -0.641 14.222 1.00 98.25 74 GLU A N 1
ATOM 583 C CA . GLU A 1 74 ? 0.078 -1.120 15.438 1.00 98.25 74 GLU A CA 1
ATOM 584 C C . GLU A 1 74 ? -0.643 -2.294 16.121 1.00 98.25 74 GLU A C 1
ATOM 586 O O . GLU A 1 74 ? -0.091 -2.939 17.011 1.00 98.25 74 GLU A O 1
ATOM 591 N N . THR A 1 75 ? -1.883 -2.584 15.716 1.00 98.56 75 THR A N 1
ATOM 592 C CA . THR A 1 75 ? -2.731 -3.615 16.329 1.00 98.56 75 THR A CA 1
ATOM 593 C C . THR A 1 75 ? -3.387 -4.504 15.278 1.00 98.56 75 THR A C 1
ATOM 595 O O . THR A 1 75 ? -3.558 -4.123 14.114 1.00 98.56 75 THR A O 1
ATOM 598 N N . VAL A 1 76 ? -3.797 -5.708 15.684 1.00 98.50 76 VAL A N 1
ATOM 599 C CA . VAL A 1 76 ? -4.532 -6.624 14.798 1.00 98.50 76 VAL A CA 1
ATOM 600 C C . VAL A 1 76 ? -5.908 -6.061 14.429 1.00 98.50 76 VAL A C 1
ATOM 602 O O . VAL A 1 76 ? -6.404 -6.305 13.328 1.00 98.50 76 VAL A O 1
ATOM 605 N N . GLU A 1 77 ? -6.501 -5.245 15.299 1.00 98.69 77 GLU A N 1
ATOM 606 C CA . GLU A 1 77 ? -7.757 -4.536 15.070 1.00 98.69 77 GLU A CA 1
ATOM 607 C C . GLU A 1 77 ? -7.623 -3.506 13.943 1.00 98.69 77 GLU A C 1
ATOM 609 O O . GLU A 1 77 ? -8.492 -3.464 13.065 1.00 98.69 77 GLU A O 1
ATOM 614 N N . HIS A 1 78 ? -6.522 -2.741 13.916 1.00 98.62 78 HIS A N 1
ATOM 615 C CA . HIS A 1 78 ? -6.212 -1.809 12.827 1.00 98.62 78 HIS A CA 1
ATOM 616 C C . HIS A 1 78 ? -6.118 -2.549 11.489 1.00 98.62 78 HIS A C 1
ATOM 618 O O . HIS A 1 78 ? -6.809 -2.191 10.534 1.00 98.62 78 HIS A O 1
ATOM 624 N N . ILE A 1 79 ? -5.332 -3.632 11.436 1.00 98.50 79 ILE A N 1
ATOM 625 C CA . ILE A 1 79 ? -5.172 -4.455 10.225 1.00 98.50 79 ILE A CA 1
ATOM 626 C C . ILE A 1 79 ? -6.536 -4.977 9.757 1.00 98.50 79 ILE A C 1
ATOM 628 O O . ILE A 1 79 ? -6.909 -4.844 8.592 1.00 98.50 79 ILE A O 1
ATOM 632 N N . SER A 1 80 ? -7.318 -5.539 10.679 1.00 98.69 80 SER A N 1
ATOM 633 C CA . SER A 1 80 ? -8.639 -6.094 10.389 1.00 98.69 80 SER A CA 1
ATOM 634 C C . SER A 1 80 ? -9.608 -5.036 9.840 1.00 98.69 80 SER A C 1
ATOM 636 O O . SER A 1 80 ? -10.384 -5.313 8.922 1.00 98.69 80 SER A O 1
ATOM 638 N N . ALA A 1 81 ? -9.567 -3.813 10.373 1.00 98.81 81 ALA A N 1
ATOM 639 C CA . ALA A 1 81 ? -10.390 -2.701 9.913 1.00 98.81 81 ALA A CA 1
ATOM 640 C C . ALA A 1 81 ? -9.951 -2.169 8.537 1.00 98.81 81 ALA A C 1
ATOM 642 O O . ALA A 1 81 ? -10.820 -1.948 7.690 1.00 98.81 81 ALA A O 1
ATOM 643 N N . ILE A 1 82 ? -8.641 -2.059 8.276 1.00 98.75 82 ILE A N 1
ATOM 644 C CA . ILE A 1 82 ? -8.100 -1.714 6.949 1.00 98.75 82 ILE A CA 1
ATOM 645 C C . ILE A 1 82 ? -8.583 -2.725 5.909 1.00 98.75 82 ILE A C 1
ATOM 647 O O . ILE A 1 82 ? -9.151 -2.333 4.894 1.00 98.75 82 ILE A O 1
ATOM 651 N N . LEU A 1 83 ? -8.437 -4.028 6.174 1.00 98.69 83 LEU A N 1
ATOM 652 C CA . LEU A 1 83 ? -8.854 -5.077 5.236 1.00 98.69 83 LEU A CA 1
ATOM 653 C C . LEU A 1 83 ? -10.367 -5.055 4.968 1.00 98.69 83 LEU A C 1
ATOM 655 O O . LEU A 1 83 ? -10.798 -5.276 3.835 1.00 98.69 83 LEU A O 1
ATOM 659 N N . ARG A 1 84 ? -11.192 -4.750 5.982 1.00 98.75 84 ARG A N 1
ATOM 660 C CA . ARG A 1 84 ? -12.642 -4.561 5.801 1.00 98.75 84 ARG A CA 1
ATOM 661 C C . ARG A 1 84 ? -12.954 -3.377 4.889 1.00 98.75 84 ARG A C 1
ATOM 663 O O . ARG A 1 84 ? -13.775 -3.526 3.982 1.00 98.75 84 ARG A O 1
ATOM 670 N N . LEU A 1 85 ? -12.315 -2.229 5.122 1.00 98.44 85 LEU A N 1
ATOM 671 C CA . LEU A 1 85 ? -12.472 -1.039 4.286 1.00 98.44 85 LEU A 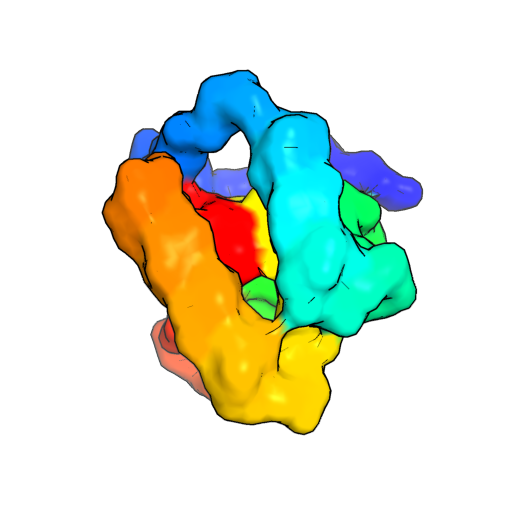CA 1
ATOM 672 C C . LEU A 1 85 ? -12.024 -1.329 2.849 1.00 98.44 85 LEU A C 1
ATOM 674 O O . LEU A 1 85 ? -12.797 -1.136 1.915 1.00 98.44 85 LEU A O 1
ATOM 678 N N . ALA A 1 86 ? -10.823 -1.875 2.684 1.00 98.31 86 ALA A N 1
ATOM 679 C CA . ALA A 1 86 ? -10.240 -2.210 1.394 1.00 98.31 86 ALA A CA 1
ATOM 680 C C . ALA A 1 86 ? -11.123 -3.178 0.593 1.00 98.31 86 ALA A C 1
ATOM 682 O O . ALA A 1 86 ? -11.410 -2.937 -0.575 1.00 98.31 86 ALA A O 1
ATOM 683 N N . ASN A 1 87 ? -11.653 -4.231 1.224 1.00 98.38 87 ASN A N 1
ATOM 684 C CA . ASN A 1 87 ? -12.551 -5.170 0.549 1.00 98.38 87 ASN A CA 1
ATOM 685 C C . ASN A 1 87 ? -13.897 -4.540 0.150 1.00 98.38 87 ASN A C 1
ATOM 687 O O . ASN A 1 87 ? -14.451 -4.890 -0.899 1.00 98.38 87 ASN A O 1
ATOM 691 N N . LYS A 1 88 ? -14.438 -3.640 0.982 1.00 98.00 88 LYS A N 1
ATOM 692 C CA . LYS A 1 88 ? -15.679 -2.914 0.685 1.00 98.00 88 LYS A CA 1
ATOM 693 C C . LYS A 1 88 ? -15.498 -1.998 -0.523 1.00 98.00 88 LYS A C 1
ATOM 695 O O . LYS A 1 88 ? -16.318 -2.038 -1.432 1.00 98.00 88 LYS A O 1
ATOM 700 N N . GLU A 1 89 ? -14.417 -1.227 -0.529 1.00 97.31 89 GLU A N 1
ATOM 701 C CA . GLU A 1 89 ? -14.124 -0.208 -1.544 1.00 97.31 89 GLU A CA 1
ATOM 702 C C . GLU A 1 89 ? -13.333 -0.779 -2.742 1.00 97.31 89 GLU A C 1
ATOM 704 O O . GLU A 1 89 ? -12.999 -0.056 -3.674 1.00 97.31 89 GLU A O 1
ATOM 709 N N . LYS A 1 90 ? -13.033 -2.088 -2.729 1.00 97.31 90 LYS A N 1
ATOM 710 C CA . LYS A 1 90 ? -12.254 -2.815 -3.752 1.00 97.31 90 LYS A CA 1
ATOM 711 C C . LYS A 1 90 ? -10.856 -2.239 -3.996 1.00 97.31 90 LYS A C 1
ATOM 713 O O . LYS A 1 90 ? -10.360 -2.246 -5.118 1.00 97.31 90 LYS A O 1
ATOM 718 N N . ILE A 1 91 ? -10.206 -1.802 -2.922 1.00 98.12 91 ILE A N 1
ATOM 719 C CA . ILE A 1 91 ? -8.851 -1.251 -2.939 1.00 98.12 91 ILE A CA 1
ATOM 720 C C . ILE A 1 91 ? -7.841 -2.384 -2.668 1.00 98.12 91 ILE A C 1
ATOM 722 O O . ILE A 1 91 ? -8.018 -3.120 -1.695 1.00 98.12 91 ILE A O 1
ATOM 726 N N . PRO A 1 92 ? -6.797 -2.561 -3.500 1.00 97.81 92 PRO A N 1
ATOM 727 C CA . PRO A 1 92 ? -5.712 -3.500 -3.226 1.00 97.81 92 PRO A CA 1
ATOM 728 C C . PRO A 1 92 ? -4.977 -3.157 -1.927 1.00 97.81 92 PRO A C 1
ATOM 730 O O . PRO A 1 92 ? -4.849 -1.986 -1.578 1.00 97.81 92 PRO A O 1
ATOM 733 N N . VAL A 1 93 ? -4.466 -4.181 -1.245 1.00 98.31 93 VAL A N 1
ATOM 734 C CA . VAL A 1 93 ? -3.614 -4.022 -0.060 1.00 98.31 93 VAL A CA 1
ATOM 735 C C . VAL A 1 93 ? -2.309 -4.753 -0.314 1.00 98.31 93 VAL A C 1
ATOM 737 O O . VAL A 1 93 ? -2.332 -5.937 -0.660 1.00 98.31 93 VAL A O 1
ATOM 740 N N . ILE A 1 94 ? -1.189 -4.057 -0.145 1.00 97.81 94 ILE A N 1
ATOM 741 C CA . ILE A 1 94 ? 0.149 -4.594 -0.373 1.00 97.81 94 ILE A CA 1
ATOM 742 C C . ILE A 1 94 ? 0.890 -4.609 0.962 1.00 97.81 94 ILE A C 1
ATOM 744 O O . ILE A 1 94 ? 1.350 -3.571 1.433 1.00 97.81 94 ILE A O 1
ATOM 748 N N . PRO A 1 95 ? 1.034 -5.782 1.601 1.00 96.94 95 PRO A N 1
ATOM 749 C CA . PRO A 1 95 ? 1.816 -5.885 2.819 1.00 96.94 95 PRO A CA 1
ATOM 750 C C . PRO A 1 95 ? 3.270 -5.490 2.559 1.00 96.94 95 PRO A C 1
ATOM 752 O O . PRO A 1 95 ? 3.933 -6.048 1.683 1.00 96.94 95 PRO A O 1
ATOM 755 N N . PHE A 1 96 ? 3.779 -4.569 3.369 1.00 97.38 96 PHE A N 1
ATOM 756 C CA . PHE A 1 96 ? 5.169 -4.143 3.327 1.00 97.38 96 PHE A CA 1
ATOM 757 C C . PHE A 1 96 ? 5.789 -4.310 4.715 1.00 97.38 96 PHE A C 1
ATOM 759 O O . PHE A 1 96 ? 5.307 -3.744 5.691 1.00 97.38 96 PHE A O 1
ATOM 766 N N . GLY A 1 97 ? 6.845 -5.121 4.801 1.00 94.50 97 GLY A N 1
ATOM 767 C CA . GLY A 1 97 ? 7.662 -5.250 6.009 1.00 94.50 97 GLY A CA 1
ATOM 768 C C . GLY A 1 97 ? 8.747 -4.175 6.036 1.00 94.50 97 GLY A C 1
ATOM 769 O O . GLY A 1 97 ? 8.479 -3.005 6.270 1.00 94.50 97 GLY A O 1
ATOM 770 N N . GLU A 1 98 ? 9.982 -4.571 5.743 1.00 93.88 98 GLU A N 1
ATOM 771 C CA . GLU A 1 98 ? 11.134 -3.654 5.660 1.00 93.88 98 GLU A CA 1
ATOM 772 C C . GLU A 1 98 ? 11.582 -3.388 4.208 1.00 93.88 98 GLU A C 1
ATOM 774 O O . GLU A 1 98 ? 12.474 -2.589 3.951 1.00 93.88 98 GLU A O 1
ATOM 779 N N . GLY A 1 99 ? 10.984 -4.072 3.226 1.00 94.12 99 GLY A N 1
ATOM 780 C CA . GLY A 1 99 ? 11.355 -3.918 1.813 1.00 94.12 99 GLY A CA 1
ATOM 781 C C . GLY A 1 99 ? 12.639 -4.648 1.399 1.00 94.12 99 GLY A C 1
ATOM 782 O O . GLY A 1 99 ? 13.177 -4.381 0.327 1.00 94.12 99 GLY A O 1
ATOM 783 N N . SER A 1 100 ? 13.135 -5.597 2.198 1.00 96.19 100 SER A N 1
ATOM 784 C CA . SER A 1 100 ? 14.315 -6.420 1.869 1.00 96.19 100 SER A CA 1
ATOM 785 C C . SER A 1 100 ? 14.045 -7.542 0.854 1.00 96.19 100 SER A C 1
ATOM 787 O O . SER A 1 100 ? 14.978 -8.217 0.419 1.00 96.19 100 SER A O 1
ATOM 789 N N . GLY A 1 101 ? 12.784 -7.746 0.452 1.00 95.94 101 GLY A N 1
ATOM 790 C CA . GLY A 1 101 ? 12.420 -8.696 -0.602 1.00 95.94 101 GLY A CA 1
ATOM 791 C C . GLY A 1 101 ? 13.173 -8.417 -1.906 1.00 95.94 101 GLY A C 1
ATOM 792 O O . GLY A 1 101 ? 13.483 -7.273 -2.216 1.00 95.94 101 GLY A O 1
ATOM 793 N N . VAL A 1 102 ? 13.494 -9.465 -2.667 1.00 96.44 102 VAL A N 1
ATOM 794 C CA . VAL A 1 102 ? 14.319 -9.352 -3.891 1.00 96.44 102 VAL A CA 1
ATOM 795 C C . VAL A 1 102 ? 13.583 -9.769 -5.164 1.00 96.44 102 VAL A C 1
ATOM 797 O O . VAL A 1 102 ? 14.179 -9.834 -6.235 1.00 96.44 102 VAL A O 1
ATOM 800 N N . VAL A 1 103 ? 12.285 -10.056 -5.053 1.00 95.25 103 VAL A N 1
ATOM 801 C CA . VAL A 1 103 ? 11.456 -10.570 -6.157 1.00 95.25 103 VAL A CA 1
ATOM 802 C C . VAL A 1 103 ? 10.334 -9.613 -6.565 1.00 95.25 103 VAL A C 1
ATOM 804 O O . VAL A 1 103 ? 9.564 -9.943 -7.460 1.00 95.25 103 VAL A O 1
ATOM 807 N N . GLY A 1 104 ? 10.233 -8.432 -5.946 1.00 94.94 104 GLY A N 1
ATOM 808 C CA . GLY A 1 104 ? 9.203 -7.440 -6.256 1.00 94.94 104 GLY A CA 1
ATOM 809 C C . GLY A 1 104 ? 7.862 -7.683 -5.562 1.00 94.94 104 GLY A C 1
ATOM 810 O O . GLY A 1 104 ? 6.853 -7.118 -5.974 1.00 94.94 104 GLY A O 1
ATOM 811 N N . GLY A 1 105 ? 7.824 -8.519 -4.520 1.00 95.56 105 GLY A N 1
ATOM 812 C CA . GLY A 1 105 ? 6.574 -8.947 -3.875 1.00 95.56 105 GLY A CA 1
ATOM 813 C C . GLY A 1 105 ? 5.825 -7.827 -3.148 1.00 95.56 105 GLY A C 1
ATOM 814 O O . GLY A 1 105 ? 4.628 -7.948 -2.913 1.00 95.56 105 GLY A O 1
ATOM 815 N N . ALA A 1 106 ? 6.521 -6.737 -2.822 1.00 96.44 106 ALA A N 1
ATOM 816 C CA . ALA A 1 106 ? 5.956 -5.562 -2.166 1.00 96.44 106 ALA A CA 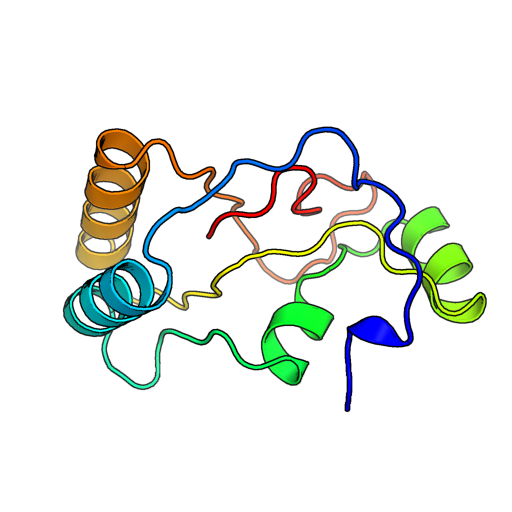1
ATOM 817 C C . ALA A 1 106 ? 5.817 -4.353 -3.114 1.00 96.44 106 ALA A C 1
ATOM 819 O O . ALA A 1 106 ? 5.673 -3.225 -2.655 1.00 96.44 106 ALA A O 1
ATOM 820 N N . ILE A 1 107 ? 5.887 -4.561 -4.436 1.00 96.69 107 ILE A N 1
ATOM 821 C CA . ILE A 1 107 ? 5.669 -3.487 -5.415 1.00 96.69 107 ILE A CA 1
ATOM 822 C C . ILE A 1 107 ? 4.156 -3.228 -5.553 1.00 96.69 107 ILE A C 1
ATOM 824 O O . ILE A 1 107 ? 3.418 -4.147 -5.920 1.00 96.69 107 ILE A O 1
ATOM 828 N N . PRO A 1 108 ? 3.673 -1.986 -5.359 1.00 96.81 108 PRO A N 1
ATOM 829 C CA . PRO A 1 108 ? 2.256 -1.645 -5.488 1.00 96.81 108 PRO A CA 1
ATOM 830 C C . PRO A 1 108 ? 1.856 -1.453 -6.959 1.00 96.81 108 PRO A C 1
ATOM 832 O O . PRO A 1 108 ? 1.579 -0.345 -7.421 1.00 96.81 108 PRO A O 1
ATOM 835 N N . ILE A 1 109 ? 1.837 -2.555 -7.716 1.00 96.31 109 ILE A N 1
ATOM 836 C CA . ILE A 1 109 ? 1.547 -2.581 -9.162 1.00 96.31 109 ILE A CA 1
ATOM 837 C C . ILE A 1 109 ? 0.138 -2.080 -9.516 1.00 96.31 109 ILE A C 1
ATOM 839 O O . ILE A 1 109 ? -0.086 -1.578 -10.614 1.00 96.31 109 ILE A O 1
ATOM 843 N N . TRP A 1 110 ? -0.813 -2.196 -8.586 1.00 96.44 110 TRP A N 1
ATOM 844 C CA . TRP A 1 110 ? -2.210 -1.804 -8.788 1.00 96.44 110 TRP A CA 1
ATOM 845 C C . TRP A 1 110 ? -2.597 -0.522 -8.039 1.00 96.44 110 TRP A C 1
ATOM 847 O O . TRP A 1 110 ? -3.766 -0.139 -8.065 1.00 96.44 110 TRP A O 1
ATOM 857 N N . GLY A 1 111 ? -1.639 0.159 -7.400 1.00 96.50 111 GLY A N 1
ATOM 858 C CA . GLY A 1 111 ? -1.926 1.211 -6.423 1.00 96.50 111 GLY A CA 1
ATOM 859 C C . GLY A 1 111 ? -2.436 0.646 -5.101 1.00 96.50 111 GLY A C 1
ATOM 860 O O . GLY A 1 111 ? -2.067 -0.464 -4.731 1.00 96.50 111 GLY A O 1
ATOM 861 N N . GLY A 1 112 ? -3.293 1.391 -4.408 1.00 98.00 112 GLY A N 1
ATOM 862 C CA . GLY A 1 112 ? -3.955 0.931 -3.186 1.00 98.00 112 GLY A CA 1
ATOM 863 C C . GLY A 1 112 ? -3.271 1.352 -1.885 1.00 98.00 112 GLY A C 1
ATOM 864 O O . GLY A 1 112 ? -2.741 2.462 -1.803 1.00 98.00 112 GLY A O 1
ATOM 865 N N . ILE A 1 113 ? -3.380 0.493 -0.867 1.00 98.38 113 ILE A N 1
ATOM 866 C CA . ILE A 1 113 ? -2.944 0.722 0.525 1.00 98.38 113 ILE A CA 1
ATOM 867 C C . ILE A 1 113 ? -1.690 -0.093 0.837 1.00 98.38 113 ILE A C 1
ATOM 869 O O . ILE A 1 113 ? -1.663 -1.286 0.446 1.00 98.38 113 ILE A O 1
#

Secondary structure (DSSP, 8-state):
--GGGSEESS-TTPPP-S-HHHHHHHHHHHH-GGGEE--HHHHHHTS--S-HHHHHHHHTTEES---S-EE---SHHHHHHHHHHHHHHT------SSS--SSSTT--TT---

Foldseek 3Di:
DDLVQAAEQQDDQADDQPCLVVVQVQLCVLANPVFKDQDPVVQQQQQAAQAPVQVVSVVVRHTHATARMGGDHPDPSSVVSQVVSCVVSVFDDADDDPRNDHPGSRHHSHHGD

Radius of gyration: 13.79 Å; chains: 1; bounding box: 34×27×34 Å

Sequence (113 aa):
MNLKEFGLIYDENRVKIEDKSVIESKLKEIVGESNASSKNIDLLAYTKDSTLIGFNWLLEGKISGLADFITWPETVEHISAILRLANKEKIPVIPFGEGSGVVGGAIPIWGGI

pLDDT: mean 95.95, std 3.39, range [72.31, 98.81]

InterPro domains:
  IPR006094 FAD linked oxidase, N-terminal [PF01565] (68-107)
  IPR016167 FAD-binding, type PCMH, subdomain 1 [G3DSA:3.30.43.10] (1-111)
  IPR036318 FAD-binding, type PCMH-like superfamily [SSF56176] (25-113)